Protein AF-A0A255YUU4-F1 (afdb_monomer_lite)

Secondary structure (DSSP, 8-state):
-HHHHHHHSS---SS-THHHHHHHHHHHHHHHHSTT---EEEE-SSSTTT-EEEE--HHHHHHH-----EEEEEEEE-SSS-EEEEEEEEE--EETTEE-------

Organism: NCBI:txid2022802

Radius of gyration: 18.78 Å; chains: 1; bounding box: 31×42×44 Å

Structure (mmCIF, N/CA/C/O backbone):
data_AF-A0A255YUU4-F1
#
_entry.id   AF-A0A255YUU4-F1
#
loop_
_atom_site.group_PDB
_atom_site.id
_atom_site.type_symbol
_atom_site.label_atom_id
_atom_site.label_alt_id
_atom_site.label_comp_id
_atom_site.label_asym_id
_atom_site.label_entity_id
_atom_site.label_seq_id
_atom_site.pdbx_PDB_ins_code
_atom_site.Cartn_x
_atom_site.Cartn_y
_atom_site.Cartn_z
_atom_site.occupancy
_atom_site.B_iso_or_equiv
_atom_site.auth_seq_id
_atom_site.auth_comp_id
_atom_site.auth_asym_id
_atom_site.auth_atom_id
_atom_site.pdbx_PDB_model_num
ATOM 1 N N . MET A 1 1 ? -9.327 -24.819 11.286 1.00 33.28 1 MET A N 1
ATOM 2 C CA . MET A 1 1 ? -9.830 -23.442 11.075 1.00 33.28 1 MET A CA 1
ATOM 3 C C . MET A 1 1 ? -8.688 -22.472 10.780 1.00 33.28 1 MET A C 1
ATOM 5 O O . MET A 1 1 ? -8.649 -21.930 9.692 1.00 33.28 1 MET A O 1
ATOM 9 N N . ILE A 1 2 ? -7.696 -22.348 11.666 1.00 36.97 2 ILE A N 1
ATOM 10 C CA . ILE A 1 2 ? -6.538 -21.437 11.532 1.00 36.97 2 ILE A CA 1
ATOM 11 C C . ILE A 1 2 ? -5.451 -21.929 10.545 1.00 36.97 2 ILE A C 1
ATOM 13 O O . ILE A 1 2 ? -4.904 -21.136 9.787 1.00 36.97 2 ILE A O 1
ATOM 17 N N . GLN A 1 3 ? -5.205 -23.241 10.440 1.00 38.66 3 GLN A N 1
ATOM 18 C CA . GLN A 1 3 ? -4.257 -23.823 9.461 1.00 38.66 3 GLN A CA 1
ATOM 19 C C . GLN A 1 3 ? -4.674 -23.670 7.981 1.00 38.66 3 GLN A C 1
ATOM 21 O O . GLN A 1 3 ? -3.873 -23.892 7.081 1.00 38.66 3 GLN A O 1
ATOM 26 N N . PHE A 1 4 ? -5.924 -23.289 7.726 1.00 40.47 4 PHE A N 1
ATOM 27 C CA . PHE A 1 4 ? -6.540 -23.166 6.402 1.00 40.47 4 PHE A CA 1
ATOM 28 C C . PHE A 1 4 ? -6.439 -21.726 5.858 1.00 40.47 4 PHE A C 1
ATOM 30 O O . PHE A 1 4 ? -6.046 -21.525 4.715 1.00 40.47 4 PHE A O 1
ATOM 37 N N . LEU A 1 5 ? -6.643 -20.721 6.719 1.00 42.47 5 LEU A N 1
ATOM 38 C CA . LEU A 1 5 ? -6.381 -19.294 6.438 1.00 42.47 5 LEU A CA 1
ATOM 39 C C . LEU A 1 5 ? -4.896 -19.047 6.107 1.00 42.47 5 LEU A C 1
ATOM 41 O O . LEU A 1 5 ? -4.537 -18.238 5.259 1.00 42.47 5 LEU A O 1
ATOM 45 N N . SER A 1 6 ? -4.044 -19.844 6.754 1.00 41.81 6 SER A N 1
ATOM 46 C CA . SER A 1 6 ? -2.589 -19.912 6.625 1.00 41.81 6 SER A CA 1
ATOM 47 C C . SER A 1 6 ? -2.072 -20.373 5.252 1.00 41.81 6 SER A C 1
ATOM 49 O O . SER A 1 6 ? -0.877 -20.234 4.996 1.00 41.81 6 SER A O 1
ATOM 51 N N . LYS A 1 7 ? -2.919 -20.924 4.375 1.00 47.81 7 LYS A N 1
ATOM 52 C CA . LYS A 1 7 ? -2.559 -21.255 2.984 1.00 47.81 7 LYS A CA 1
ATOM 53 C C . LYS A 1 7 ? -3.025 -20.173 1.997 1.00 47.81 7 LYS A C 1
ATOM 55 O O . LYS A 1 7 ? -2.428 -20.029 0.940 1.00 47.81 7 LYS A O 1
ATOM 60 N N . GLU A 1 8 ? -4.028 -19.381 2.384 1.00 41.78 8 GLU A N 1
ATOM 61 C CA . GLU A 1 8 ? -4.950 -18.682 1.477 1.00 41.78 8 GLU A CA 1
ATOM 62 C C . GLU A 1 8 ? -4.855 -17.153 1.450 1.00 41.78 8 GLU A C 1
ATOM 64 O O . GLU A 1 8 ? -5.398 -16.520 0.553 1.00 41.78 8 GLU A O 1
ATOM 69 N N . PHE A 1 9 ? -4.076 -16.517 2.327 1.00 50.66 9 PHE A N 1
ATOM 70 C CA . PHE A 1 9 ? -3.655 -15.116 2.084 1.00 50.66 9 PHE A CA 1
ATOM 71 C C . PHE A 1 9 ? -2.422 -15.026 1.210 1.00 50.66 9 PHE A C 1
ATOM 73 O O . PHE A 1 9 ? -1.735 -14.003 1.147 1.00 50.66 9 PHE A O 1
ATOM 80 N N . SER A 1 10 ? -2.230 -16.133 0.484 1.00 48.12 10 SER A N 1
ATOM 81 C CA . SER A 1 10 ? -1.180 -16.403 -0.458 1.00 48.12 10 SER A CA 1
ATOM 82 C C . SER A 1 10 ? -1.652 -16.496 -1.897 1.00 48.12 10 SER A C 1
ATOM 84 O O . SER A 1 10 ? -2.431 -17.380 -2.206 1.00 48.12 10 SER A O 1
ATOM 86 N N . THR A 1 11 ? -1.182 -15.589 -2.762 1.00 50.81 11 THR A N 1
ATOM 87 C CA . THR A 1 11 ? -1.649 -15.355 -4.155 1.00 50.81 11 THR A CA 1
ATOM 88 C C . THR A 1 11 ? -1.446 -16.578 -5.080 1.00 50.81 11 THR A C 1
ATOM 90 O O . THR A 1 11 ? -0.542 -17.370 -4.836 1.00 50.81 11 THR A O 1
ATOM 93 N N . GLU A 1 12 ? -2.263 -16.836 -6.122 1.00 45.34 12 GLU A N 1
ATOM 94 C CA . GLU A 1 12 ? -2.496 -16.033 -7.348 1.00 45.34 12 GLU A CA 1
ATOM 95 C C . GLU A 1 12 ? -3.980 -15.718 -7.662 1.00 45.34 12 GLU A C 1
ATOM 97 O O . GLU A 1 12 ? -4.848 -16.588 -7.615 1.00 45.34 12 GLU A O 1
ATOM 102 N N . ALA A 1 13 ? -4.260 -14.493 -8.128 1.00 46.06 13 ALA A N 1
ATOM 103 C CA . ALA A 1 13 ? -5.524 -14.110 -8.768 1.00 46.06 13 ALA A CA 1
ATOM 104 C C . ALA A 1 13 ? -5.632 -14.701 -10.192 1.00 46.06 13 ALA A C 1
ATOM 106 O O . ALA A 1 13 ? -5.643 -13.984 -11.191 1.00 46.06 13 ALA A O 1
ATOM 107 N N . ARG A 1 14 ? -5.697 -16.033 -10.286 1.00 46.25 14 ARG A N 1
ATOM 108 C CA . ARG A 1 14 ? -6.054 -16.781 -11.499 1.00 46.25 14 ARG A CA 1
ATOM 109 C C . ARG A 1 14 ? -7.305 -17.628 -11.235 1.00 46.25 14 ARG A C 1
ATOM 111 O O . ARG A 1 14 ? -7.255 -18.849 -11.259 1.00 46.25 14 ARG A O 1
ATOM 118 N N . GLY A 1 15 ? -8.435 -16.966 -10.979 1.00 48.62 15 GLY A N 1
ATOM 119 C CA . GLY A 1 15 ? -9.756 -17.565 -11.220 1.00 48.62 15 GLY A CA 1
ATOM 120 C C . GLY A 1 15 ? -10.607 -18.047 -10.035 1.00 48.62 15 GLY A C 1
ATOM 121 O O . GLY A 1 15 ? -11.690 -18.552 -10.311 1.00 48.62 15 GLY A O 1
ATOM 122 N N . ASP A 1 16 ? -10.225 -17.870 -8.760 1.00 52.56 16 ASP A N 1
ATOM 123 C CA . ASP A 1 16 ? -11.107 -18.232 -7.625 1.00 52.56 16 ASP A CA 1
ATOM 124 C C . ASP A 1 16 ? -11.344 -17.069 -6.639 1.00 52.56 16 ASP A C 1
ATOM 126 O O . ASP A 1 16 ? -10.440 -16.597 -5.950 1.00 52.56 16 ASP A O 1
ATOM 130 N N . SER A 1 17 ? -12.590 -16.586 -6.579 1.00 54.22 17 SER A N 1
ATOM 131 C CA . SER A 1 17 ? -13.025 -15.420 -5.789 1.00 54.22 17 SER A CA 1
ATOM 132 C C . SER A 1 17 ? -13.274 -15.724 -4.308 1.00 54.22 17 SER A C 1
ATOM 134 O O . SER A 1 17 ? -13.503 -14.806 -3.514 1.00 54.22 17 SER A O 1
ATOM 136 N N . LYS A 1 18 ? -13.250 -17.000 -3.906 1.00 51.78 18 LYS A N 1
ATOM 137 C CA . LYS A 1 18 ? -13.490 -17.407 -2.513 1.00 51.78 18 LYS A CA 1
ATOM 138 C C . LYS A 1 18 ? -12.341 -17.012 -1.584 1.00 51.78 18 LYS A C 1
ATOM 140 O O . LYS A 1 18 ? -12.602 -16.688 -0.431 1.00 51.78 18 LYS A O 1
ATOM 145 N N . HIS A 1 19 ? -11.109 -16.961 -2.086 1.00 54.28 19 HIS A N 1
ATOM 146 C CA . HIS A 1 19 ? -9.907 -16.677 -1.293 1.00 54.28 19 HIS A CA 1
ATOM 147 C C . HIS A 1 19 ? -9.849 -15.228 -0.784 1.00 54.28 19 HIS A C 1
ATOM 149 O O . HIS A 1 19 ? -9.513 -14.990 0.374 1.00 54.28 19 HIS A O 1
ATOM 155 N N . TYR A 1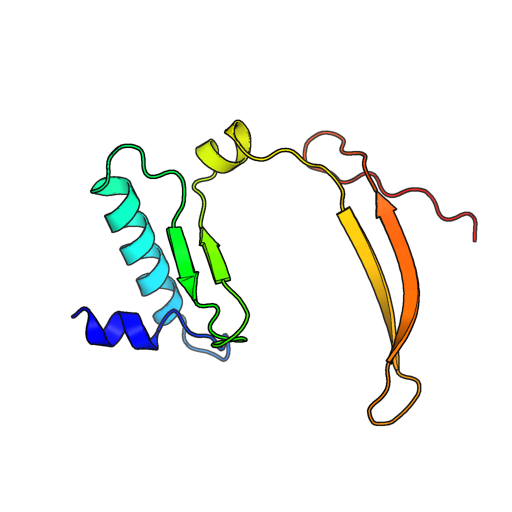 20 ? -10.319 -14.265 -1.586 1.00 56.81 20 TYR A N 1
ATOM 156 C CA . TYR A 1 20 ? -10.429 -12.856 -1.179 1.00 56.81 20 TYR A CA 1
ATOM 157 C C . TYR A 1 20 ? -11.385 -12.660 0.010 1.00 56.81 20 TYR A C 1
ATOM 159 O O . TYR A 1 20 ? -11.103 -11.902 0.935 1.00 56.81 20 TYR A O 1
ATOM 167 N N . LYS A 1 21 ? -12.496 -13.411 0.038 1.00 59.50 21 LYS A N 1
ATOM 168 C CA . LYS A 1 21 ? -13.507 -13.327 1.107 1.00 59.50 21 LYS A CA 1
ATOM 169 C C . LYS A 1 21 ? -12.953 -13.742 2.465 1.00 59.50 21 LYS A C 1
ATOM 171 O O . LYS A 1 21 ? -13.396 -13.231 3.490 1.00 59.50 21 LYS A O 1
ATOM 176 N N . ILE A 1 22 ? -11.980 -14.651 2.470 1.00 66.62 22 ILE A N 1
ATOM 177 C CA . ILE A 1 22 ? -11.350 -15.110 3.697 1.00 66.62 22 ILE A CA 1
ATOM 178 C C . ILE A 1 22 ? -10.466 -13.982 4.279 1.00 66.62 22 ILE A C 1
ATOM 180 O O . ILE A 1 22 ? -10.489 -13.776 5.492 1.00 66.62 22 ILE A O 1
ATOM 184 N N . THR A 1 23 ? -9.754 -13.201 3.445 1.00 65.75 23 THR A N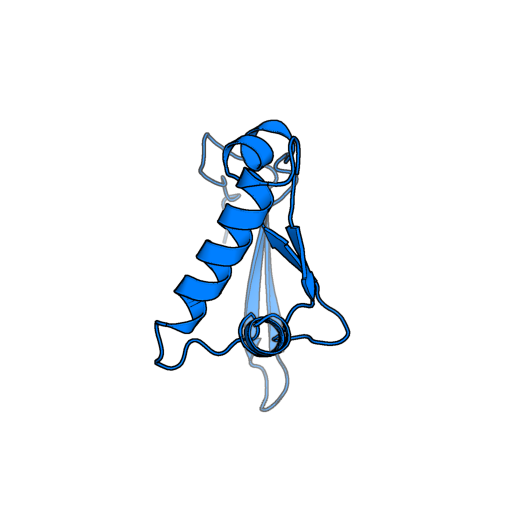 1
ATOM 185 C CA . THR A 1 23 ? -8.838 -12.141 3.929 1.00 65.75 23 THR A CA 1
ATOM 186 C C . THR A 1 23 ? -9.647 -11.045 4.561 1.00 65.75 23 THR A C 1
ATOM 188 O O . THR A 1 23 ? -9.378 -10.653 5.687 1.00 65.75 23 THR A O 1
ATOM 191 N N . THR A 1 24 ? -10.706 -10.636 3.867 1.00 67.25 24 THR A N 1
ATOM 192 C CA . THR A 1 24 ? -11.655 -9.648 4.359 1.00 67.25 24 THR A CA 1
ATOM 193 C C . THR A 1 24 ? -12.296 -10.088 5.674 1.00 67.25 24 THR A C 1
ATOM 195 O O . THR A 1 24 ? -12.336 -9.300 6.610 1.00 67.25 24 THR A O 1
ATOM 198 N N . ALA A 1 25 ? -12.741 -11.344 5.794 1.00 73.38 25 ALA A N 1
ATOM 199 C CA . ALA A 1 25 ? -13.349 -11.837 7.031 1.00 73.38 25 ALA A CA 1
ATOM 200 C C . ALA A 1 25 ? -12.364 -11.837 8.213 1.00 73.38 25 ALA A C 1
ATOM 202 O O . ALA A 1 25 ? -12.735 -11.450 9.318 1.00 73.38 25 ALA A O 1
ATOM 203 N N . PHE A 1 26 ? -11.110 -12.237 7.983 1.00 78.75 26 PHE A N 1
ATOM 204 C CA . PHE A 1 26 ? -10.073 -12.195 9.014 1.00 78.75 26 PHE A CA 1
ATOM 205 C C . PHE A 1 26 ? -9.710 -10.759 9.402 1.00 78.75 26 PHE A C 1
ATOM 207 O O . PHE A 1 26 ? -9.635 -10.447 10.586 1.00 78.75 26 PHE A O 1
ATOM 214 N N . THR A 1 27 ? -9.523 -9.884 8.415 1.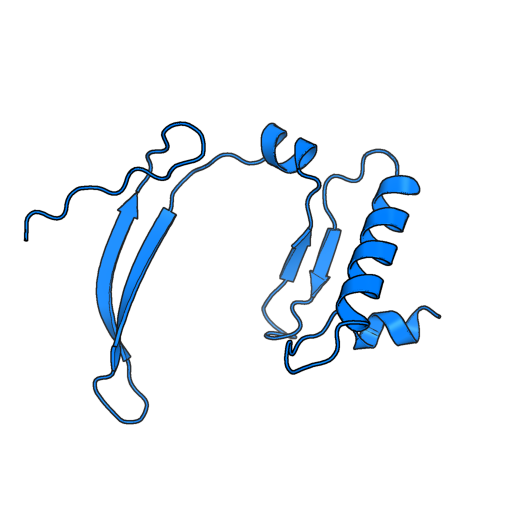00 78.69 27 THR A N 1
ATOM 215 C CA . THR A 1 27 ? -9.243 -8.463 8.627 1.00 78.69 27 THR A CA 1
ATOM 216 C C . THR A 1 27 ? -10.338 -7.803 9.457 1.00 78.69 27 THR A C 1
ATOM 218 O O . THR A 1 27 ? -10.027 -7.153 10.450 1.00 78.69 27 THR A O 1
ATOM 221 N N . ASN A 1 28 ? -11.606 -8.027 9.104 1.00 80.56 28 ASN A N 1
ATOM 222 C CA . ASN A 1 28 ? -12.738 -7.488 9.852 1.00 80.56 28 ASN A CA 1
ATOM 223 C C . ASN A 1 28 ? -12.772 -8.045 11.276 1.00 80.56 28 ASN A C 1
ATOM 225 O O . ASN A 1 28 ? -12.821 -7.269 12.217 1.00 80.56 28 ASN A O 1
ATOM 229 N N . TYR A 1 29 ? -12.629 -9.365 11.452 1.00 85.69 29 TYR A N 1
ATOM 230 C CA . TYR A 1 29 ? -12.578 -9.968 12.787 1.00 85.69 29 TYR A CA 1
ATOM 231 C C . TYR A 1 29 ? -11.489 -9.344 13.666 1.00 85.69 29 TYR A C 1
ATOM 233 O O . TYR A 1 29 ? -11.729 -9.066 14.838 1.00 85.69 29 TYR A O 1
ATOM 241 N N . VAL A 1 30 ? -10.292 -9.118 13.118 1.00 86.06 30 VAL A N 1
ATOM 242 C CA . VAL A 1 30 ? -9.191 -8.503 13.865 1.00 86.06 30 VAL A CA 1
ATOM 243 C C . VAL A 1 30 ? -9.537 -7.075 14.282 1.00 86.06 30 VAL A C 1
ATOM 245 O O . VAL A 1 30 ? -9.361 -6.758 15.454 1.00 86.06 30 VAL A O 1
ATOM 248 N N . PHE A 1 31 ? -10.055 -6.243 13.377 1.00 86.31 31 PHE A N 1
ATOM 249 C CA . PHE A 1 31 ? -10.424 -4.862 13.711 1.00 86.31 31 PHE A CA 1
ATOM 250 C C . PHE A 1 31 ? -11.664 -4.758 14.613 1.00 86.31 31 PHE A C 1
ATOM 252 O O . PHE A 1 31 ? -11.755 -3.819 15.396 1.00 86.31 31 PHE A O 1
ATOM 259 N N . ASP A 1 32 ? -12.569 -5.737 14.563 1.00 85.88 32 ASP A N 1
ATOM 260 C CA . ASP A 1 32 ? -13.742 -5.808 15.442 1.00 85.88 32 ASP A CA 1
ATOM 261 C C . ASP A 1 32 ? -13.386 -6.319 16.850 1.00 85.88 32 ASP A C 1
ATOM 263 O O . ASP A 1 32 ? -14.056 -5.984 17.825 1.00 85.88 32 ASP A O 1
ATOM 267 N N . THR A 1 33 ? -12.350 -7.159 16.970 1.00 89.25 33 THR A N 1
ATOM 268 C CA . THR A 1 33 ? -11.989 -7.829 18.235 1.00 89.25 33 THR A CA 1
ATOM 269 C C . THR A 1 33 ? -10.859 -7.124 18.977 1.00 89.25 33 THR A C 1
ATOM 271 O O . THR A 1 33 ? -10.821 -7.140 20.207 1.00 89.25 33 THR A O 1
ATOM 274 N N . ILE A 1 34 ? -9.901 -6.549 18.249 1.00 87.44 34 ILE A N 1
ATOM 275 C CA . ILE A 1 34 ? -8.744 -5.871 18.828 1.00 87.44 34 ILE A CA 1
ATOM 276 C C . ILE A 1 34 ? -9.003 -4.373 18.780 1.00 87.44 34 ILE A C 1
ATOM 278 O O . ILE A 1 34 ? -8.806 -3.715 17.757 1.00 87.44 34 ILE A O 1
ATOM 282 N N . GLU A 1 35 ? -9.428 -3.840 19.920 1.00 81.38 35 GLU A N 1
ATOM 283 C CA . GLU A 1 35 ? -9.616 -2.407 20.093 1.00 81.38 35 GLU A CA 1
ATOM 284 C C . GLU A 1 35 ? -8.300 -1.669 19.786 1.00 81.38 35 GLU A C 1
ATOM 286 O O . GLU A 1 35 ? -7.230 -2.069 20.244 1.00 81.38 35 GLU A O 1
ATOM 291 N N . GLN A 1 36 ? -8.378 -0.595 18.992 1.00 83.44 36 GLN A N 1
ATOM 292 C CA . GLN A 1 36 ? -7.234 0.249 18.602 1.00 83.44 36 GLN A CA 1
ATOM 293 C C . GLN A 1 36 ? -6.167 -0.428 17.718 1.00 83.44 36 GLN A C 1
ATOM 295 O O . GLN A 1 36 ? -5.050 0.080 17.606 1.00 83.44 36 GLN A O 1
ATOM 300 N N . ALA A 1 37 ? -6.476 -1.544 17.052 1.00 87.25 37 ALA A N 1
ATOM 301 C CA . ALA A 1 37 ? -5.579 -2.078 16.031 1.00 87.25 37 ALA A CA 1
ATOM 302 C C . ALA A 1 37 ? -5.473 -1.112 14.835 1.00 87.25 37 ALA A C 1
ATOM 304 O O . ALA A 1 37 ? -6.437 -0.895 14.105 1.00 87.25 37 ALA A O 1
ATOM 305 N N . ASP A 1 38 ? -4.277 -0.563 14.615 1.00 87.75 38 ASP A N 1
ATOM 306 C CA . ASP A 1 38 ? -4.009 0.348 13.498 1.00 87.75 38 ASP A CA 1
ATOM 307 C C . ASP A 1 38 ? -3.825 -0.389 12.170 1.00 87.75 38 ASP A C 1
ATOM 309 O O . ASP A 1 38 ? -4.288 0.059 11.124 1.00 87.75 38 ASP A O 1
ATOM 313 N N . ALA A 1 39 ? -3.113 -1.515 12.204 1.00 86.38 39 ALA A N 1
ATOM 314 C CA . ALA A 1 39 ? -2.702 -2.240 11.014 1.00 86.38 39 ALA A CA 1
ATOM 315 C C . ALA A 1 39 ? -2.577 -3.740 11.278 1.00 86.38 39 ALA A C 1
ATOM 317 O O . ALA A 1 39 ? -2.279 -4.176 12.389 1.00 86.38 39 ALA A O 1
ATOM 318 N N . ILE A 1 40 ? -2.700 -4.524 10.212 1.00 87.44 40 ILE A N 1
ATOM 319 C CA . ILE A 1 40 ? -2.358 -5.946 10.197 1.00 87.44 40 ILE A CA 1
ATOM 320 C C . ILE A 1 40 ? -1.142 -6.124 9.297 1.00 87.44 40 ILE A C 1
ATOM 322 O O . ILE A 1 40 ? -1.164 -5.734 8.128 1.00 87.44 40 ILE A O 1
ATOM 326 N N . ILE A 1 41 ? -0.097 -6.748 9.836 1.00 85.00 41 ILE A N 1
ATOM 327 C CA . ILE A 1 41 ? 1.103 -7.127 9.089 1.00 85.00 41 ILE A CA 1
ATOM 328 C C . ILE A 1 41 ? 1.071 -8.635 8.887 1.00 85.00 41 ILE A C 1
ATOM 330 O O . ILE A 1 41 ? 0.906 -9.391 9.844 1.00 85.00 41 ILE A O 1
ATOM 334 N N . TYR A 1 42 ? 1.255 -9.085 7.651 1.00 76.94 42 TYR A N 1
ATOM 335 C CA . TYR A 1 42 ? 1.368 -10.509 7.348 1.00 76.94 42 TYR A CA 1
ATOM 336 C C . TYR A 1 42 ? 2.425 -10.768 6.272 1.00 76.94 42 TYR A C 1
ATOM 338 O O . TYR A 1 42 ? 2.734 -9.876 5.477 1.00 76.94 42 TYR A O 1
ATOM 346 N N . PRO A 1 43 ? 3.020 -11.974 6.236 1.00 72.31 43 PRO A N 1
ATOM 347 C CA . PRO A 1 43 ? 4.021 -12.316 5.236 1.00 72.31 43 PRO A CA 1
ATOM 348 C C . PRO A 1 43 ? 3.470 -12.151 3.821 1.00 72.31 43 PRO A C 1
ATOM 350 O O . PRO A 1 43 ? 2.367 -12.607 3.513 1.00 72.31 43 PRO A O 1
ATOM 353 N N . SER A 1 44 ? 4.258 -11.529 2.948 1.00 68.94 44 SER A N 1
ATOM 354 C CA . SER A 1 44 ? 3.964 -11.516 1.524 1.00 68.94 44 SER A CA 1
ATOM 355 C C . SER A 1 44 ? 4.081 -12.925 0.989 1.00 68.94 44 SER A C 1
ATOM 357 O O . SER A 1 44 ? 4.955 -13.711 1.343 1.00 68.94 44 SER A O 1
ATOM 359 N N . THR A 1 45 ? 3.194 -13.239 0.079 1.00 67.81 45 THR A N 1
ATOM 360 C CA . THR A 1 45 ? 2.988 -14.606 -0.354 1.00 67.81 45 THR A CA 1
ATOM 361 C C . THR A 1 45 ? 3.492 -14.879 -1.752 1.00 67.81 45 THR A C 1
ATOM 363 O O . THR A 1 45 ? 3.844 -16.015 -2.068 1.00 67.81 45 THR A O 1
ATOM 366 N N . VAL A 1 46 ? 3.657 -13.800 -2.515 1.00 64.69 46 VAL A N 1
ATOM 367 C CA . VAL A 1 46 ? 4.505 -13.719 -3.702 1.00 64.69 46 VAL A CA 1
ATOM 368 C C . VAL A 1 46 ? 5.982 -13.777 -3.304 1.00 64.69 46 VAL A C 1
ATOM 370 O O . VAL A 1 46 ? 6.781 -14.413 -3.983 1.00 64.69 46 VAL A O 1
ATOM 373 N N . ASN A 1 47 ? 6.356 -13.152 -2.181 1.00 62.03 47 ASN A N 1
ATOM 374 C CA . ASN A 1 47 ? 7.747 -13.067 -1.737 1.00 62.03 47 ASN A CA 1
ATOM 375 C C . ASN A 1 47 ? 7.914 -13.547 -0.288 1.00 62.03 47 ASN A C 1
ATOM 377 O O . ASN A 1 47 ? 8.238 -12.773 0.615 1.00 62.03 47 ASN A O 1
ATOM 381 N N . LYS A 1 48 ? 7.700 -14.857 -0.097 1.00 58.59 48 LYS A N 1
ATOM 382 C CA . LYS A 1 48 ? 7.585 -15.557 1.201 1.00 58.59 48 LYS A CA 1
ATOM 383 C C . LYS A 1 48 ? 8.745 -15.363 2.181 1.00 58.59 48 LYS A C 1
ATOM 385 O O . LYS A 1 48 ? 8.587 -15.671 3.355 1.00 58.59 48 LYS A O 1
ATOM 390 N N . LEU A 1 49 ? 9.901 -14.890 1.715 1.00 60.19 49 LEU A N 1
ATOM 391 C CA . LEU A 1 49 ? 11.111 -14.738 2.530 1.00 60.19 49 LEU A CA 1
ATOM 392 C C . LEU A 1 49 ? 11.589 -13.285 2.673 1.00 60.19 49 LEU A C 1
ATOM 394 O O . LEU A 1 49 ? 12.522 -13.046 3.434 1.00 60.19 49 LEU A O 1
ATOM 398 N N . LYS A 1 50 ? 11.016 -12.322 1.933 1.00 61.72 50 LYS A N 1
ATOM 399 C CA . LYS A 1 50 ? 11.538 -10.939 1.885 1.00 61.72 50 LYS A CA 1
ATOM 400 C C . LYS A 1 50 ? 10.479 -9.836 1.832 1.00 61.72 50 LYS A C 1
ATOM 402 O O . LYS A 1 50 ? 10.852 -8.669 1.792 1.00 61.72 50 LYS A O 1
ATOM 407 N N . GLY A 1 51 ? 9.190 -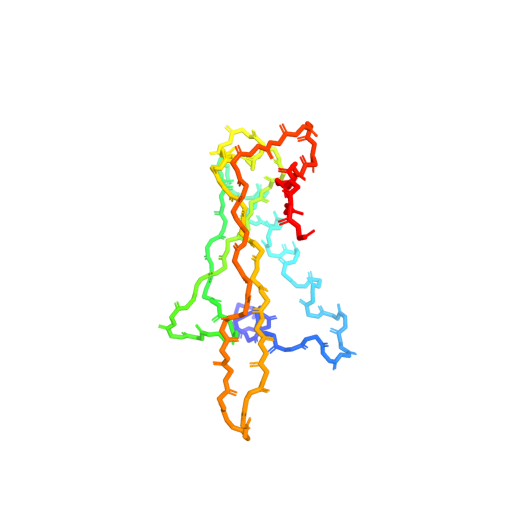10.169 1.807 1.00 63.56 51 GLY A N 1
ATOM 408 C CA . GLY A 1 51 ? 8.118 -9.175 1.750 1.00 63.56 51 GLY A CA 1
ATOM 409 C C . GLY A 1 51 ? 7.114 -9.338 2.881 1.00 63.56 51 GLY A C 1
ATOM 410 O O . GLY A 1 51 ? 6.809 -10.457 3.286 1.00 63.56 51 GLY A O 1
ATOM 411 N N . PHE A 1 52 ? 6.550 -8.221 3.325 1.00 74.50 52 PHE A N 1
ATOM 412 C CA . PHE A 1 52 ? 5.359 -8.169 4.169 1.00 74.50 52 PHE A CA 1
ATOM 413 C C . PHE A 1 52 ? 4.291 -7.352 3.452 1.00 74.50 52 PHE A C 1
ATOM 415 O O . PHE A 1 52 ? 4.613 -6.424 2.709 1.00 74.50 52 PHE A O 1
ATOM 422 N N . ASN A 1 53 ? 3.034 -7.698 3.688 1.00 75.12 53 ASN A N 1
ATOM 423 C CA . ASN A 1 53 ? 1.895 -6.887 3.301 1.00 75.12 53 ASN A CA 1
ATOM 424 C C . ASN A 1 53 ? 1.347 -6.184 4.545 1.00 75.12 53 ASN A C 1
ATOM 426 O O . ASN A 1 53 ? 1.337 -6.756 5.639 1.00 75.12 53 ASN A O 1
ATOM 430 N N . PHE A 1 54 ? 0.863 -4.962 4.344 1.00 81.12 54 PHE A N 1
ATOM 431 C CA . PHE A 1 54 ? 0.196 -4.158 5.359 1.00 81.12 54 PHE A CA 1
ATOM 432 C C . PHE A 1 54 ? -1.264 -3.978 4.960 1.00 81.12 54 PHE A C 1
ATOM 434 O O . PHE A 1 54 ? -1.564 -3.699 3.799 1.00 81.12 54 PHE A O 1
ATOM 441 N N . VAL A 1 55 ? -2.167 -4.136 5.920 1.00 84.81 55 VAL A N 1
ATOM 442 C CA . VAL A 1 55 ? -3.580 -3.777 5.776 1.00 84.81 55 VAL A CA 1
ATOM 443 C C . VAL A 1 55 ? -3.902 -2.733 6.827 1.00 84.81 55 VAL A C 1
ATOM 445 O O . VAL A 1 55 ? -3.681 -2.965 8.013 1.00 84.81 55 VAL A O 1
ATOM 448 N N . LEU A 1 56 ? -4.411 -1.594 6.369 1.00 82.44 56 LEU A N 1
ATOM 449 C CA . LEU A 1 56 ? -4.785 -0.439 7.177 1.00 82.44 56 LEU A CA 1
ATOM 450 C C . LEU A 1 56 ? -6.253 -0.110 6.873 1.00 82.44 56 LEU A C 1
ATOM 452 O O . LEU A 1 56 ? -6.619 -0.077 5.693 1.00 82.44 56 LEU A O 1
ATOM 456 N N . PRO A 1 57 ? -7.099 0.146 7.882 1.00 83.06 57 PRO A N 1
ATOM 457 C CA . PRO A 1 57 ? -8.399 0.756 7.654 1.00 83.06 57 PRO A CA 1
ATOM 458 C C . PRO A 1 57 ? -8.230 2.152 7.031 1.00 83.06 57 PRO A C 1
ATOM 460 O O . PRO A 1 57 ? -7.277 2.847 7.394 1.00 83.06 57 PRO A O 1
ATOM 463 N N . PRO A 1 58 ? -9.153 2.611 6.161 1.00 81.06 58 PRO A N 1
ATOM 464 C CA . PRO A 1 58 ? -9.042 3.924 5.519 1.00 81.06 58 PRO A CA 1
ATOM 465 C C . PRO A 1 58 ? -8.834 5.070 6.516 1.00 81.06 58 PRO A C 1
ATOM 467 O O . PRO A 1 58 ? -7.894 5.837 6.375 1.00 81.06 58 PRO A O 1
ATOM 470 N N . TYR A 1 59 ? -9.605 5.100 7.607 1.00 83.12 59 TYR A N 1
ATOM 471 C CA . TYR A 1 59 ? -9.487 6.153 8.621 1.00 83.12 59 TYR A CA 1
ATOM 472 C C . TYR A 1 59 ? -8.121 6.180 9.329 1.00 83.12 59 TYR A C 1
ATOM 474 O O . TYR A 1 59 ? -7.665 7.249 9.723 1.00 83.12 59 TYR A O 1
ATOM 482 N N . ILE A 1 60 ? -7.449 5.031 9.489 1.00 86.50 60 ILE A N 1
ATOM 483 C CA . ILE A 1 60 ? -6.081 4.986 10.025 1.00 86.50 60 ILE A CA 1
ATOM 484 C C . ILE A 1 60 ? -5.087 5.462 8.971 1.00 86.50 60 ILE A C 1
ATOM 486 O O . ILE A 1 60 ? -4.165 6.206 9.303 1.00 86.50 60 ILE A O 1
ATOM 490 N N . ALA A 1 61 ? -5.262 5.037 7.716 1.00 85.88 61 ALA A N 1
ATOM 491 C CA . ALA A 1 61 ? -4.410 5.469 6.617 1.00 85.88 61 ALA A CA 1
ATOM 492 C C . ALA A 1 61 ? -4.438 6.998 6.479 1.00 85.88 61 ALA A C 1
ATOM 494 O O . ALA A 1 61 ? -3.380 7.619 6.494 1.00 85.88 61 ALA A O 1
ATOM 495 N N . ASP A 1 62 ? -5.628 7.597 6.481 1.00 83.81 62 ASP A N 1
ATOM 496 C CA . ASP A 1 62 ? -5.824 9.045 6.352 1.00 83.81 62 ASP A CA 1
ATOM 497 C C . ASP A 1 62 ? -5.244 9.832 7.540 1.00 83.81 62 ASP A C 1
ATOM 499 O O . ASP A 1 62 ? -4.787 10.962 7.384 1.00 83.81 62 ASP A O 1
ATOM 503 N N . GLN A 1 63 ? -5.252 9.247 8.743 1.00 88.06 63 GLN A N 1
ATOM 504 C CA . GLN A 1 63 ? -4.737 9.900 9.951 1.00 88.06 63 GLN A CA 1
ATOM 505 C C . GLN A 1 63 ? -3.226 9.750 10.140 1.00 88.06 63 GLN A C 1
ATOM 507 O O . GLN A 1 63 ? -2.597 10.633 10.724 1.00 88.06 63 GLN A O 1
ATOM 512 N N . LYS A 1 64 ? -2.654 8.606 9.748 1.00 87.69 64 LYS A N 1
ATOM 513 C CA . LYS A 1 64 ? -1.294 8.210 10.154 1.00 87.69 64 LYS A CA 1
ATOM 514 C C . LYS A 1 64 ? -0.308 8.106 9.002 1.00 87.69 64 LYS A C 1
ATOM 516 O O . LYS A 1 64 ? 0.896 8.115 9.257 1.00 87.69 64 LYS A O 1
ATOM 521 N N . LEU A 1 65 ? -0.776 7.986 7.762 1.00 87.00 65 LEU A N 1
ATOM 522 C CA . LEU A 1 65 ? 0.108 8.002 6.606 1.00 87.00 65 LEU A CA 1
ATOM 523 C C . LEU A 1 65 ? 0.245 9.417 6.066 1.00 87.00 65 LEU A C 1
ATOM 525 O O . LEU A 1 65 ? -0.721 10.158 5.922 1.00 87.00 65 LEU A O 1
ATOM 529 N N . GLN A 1 66 ? 1.477 9.759 5.716 1.00 87.75 66 GLN A N 1
ATOM 530 C CA . GLN A 1 66 ? 1.788 10.977 4.999 1.00 87.75 66 GLN A CA 1
ATOM 531 C C . GLN A 1 66 ? 2.303 10.602 3.617 1.00 87.75 66 GLN A C 1
ATOM 533 O O . GLN A 1 66 ? 3.177 9.742 3.473 1.00 87.75 66 GLN A O 1
ATOM 538 N N . PHE A 1 67 ? 1.787 11.276 2.595 1.00 87.19 67 PHE A N 1
ATOM 539 C CA . PHE A 1 67 ? 2.395 11.223 1.279 1.00 87.19 67 PHE A CA 1
ATOM 540 C C . PHE A 1 67 ? 3.787 11.868 1.330 1.00 87.19 67 PHE A C 1
ATOM 542 O O . PHE A 1 67 ? 3.917 13.042 1.672 1.00 87.19 67 PHE A O 1
ATOM 549 N N . ILE A 1 68 ? 4.823 11.095 0.999 1.00 90.75 68 ILE A N 1
ATOM 550 C CA . ILE A 1 68 ? 6.209 11.583 0.926 1.00 90.75 68 ILE A CA 1
ATOM 551 C C . ILE A 1 68 ? 6.627 11.770 -0.529 1.00 90.75 68 ILE A C 1
ATOM 553 O O . ILE A 1 68 ? 7.090 12.840 -0.911 1.00 90.75 68 ILE A O 1
ATOM 557 N N . ALA A 1 69 ? 6.460 10.722 -1.335 1.00 92.00 69 ALA A N 1
ATOM 558 C CA . ALA A 1 69 ? 6.786 10.735 -2.750 1.00 92.00 69 ALA A CA 1
ATOM 559 C C . ALA A 1 69 ? 6.047 9.617 -3.494 1.00 92.00 69 ALA A C 1
ATOM 561 O O . ALA A 1 69 ? 5.703 8.579 -2.921 1.00 92.00 69 ALA A O 1
ATOM 562 N N . ALA A 1 70 ? 5.883 9.803 -4.798 1.00 92.00 70 ALA A N 1
ATOM 563 C CA . ALA A 1 70 ? 5.462 8.789 -5.745 1.00 92.00 70 ALA A CA 1
ATOM 564 C C . ALA A 1 70 ? 6.477 8.684 -6.878 1.00 92.00 70 ALA A C 1
ATOM 566 O O . ALA A 1 70 ? 6.954 9.689 -7.396 1.00 92.00 70 ALA A O 1
ATOM 567 N N . ASN A 1 71 ? 6.763 7.452 -7.293 1.00 92.50 71 ASN A N 1
ATOM 568 C CA . ASN A 1 71 ? 7.750 7.166 -8.323 1.00 92.50 71 ASN A CA 1
ATOM 569 C C . ASN A 1 71 ? 7.118 6.416 -9.494 1.00 92.50 71 ASN A C 1
ATOM 571 O O . ASN A 1 71 ? 6.521 5.354 -9.312 1.00 92.50 71 ASN A O 1
ATOM 575 N N . ARG A 1 72 ? 7.301 6.941 -10.707 1.00 90.19 72 ARG A N 1
ATOM 576 C CA . ARG A 1 72 ? 6.971 6.276 -11.968 1.00 90.19 72 ARG A CA 1
ATOM 577 C C . ARG A 1 72 ? 8.258 5.841 -12.654 1.00 90.19 72 ARG A C 1
ATOM 579 O O . ARG A 1 72 ? 9.124 6.659 -12.943 1.00 90.19 72 ARG A O 1
ATOM 586 N N . ARG A 1 73 ? 8.364 4.545 -12.947 1.00 91.44 73 ARG A N 1
ATOM 587 C CA . ARG A 1 73 ? 9.524 3.949 -13.621 1.00 91.44 73 ARG A CA 1
ATOM 588 C C . ARG A 1 73 ? 9.094 3.291 -14.920 1.00 91.44 73 ARG A C 1
ATOM 590 O O . ARG A 1 73 ? 8.141 2.511 -14.923 1.00 91.44 73 ARG A O 1
ATOM 597 N N . LYS A 1 74 ? 9.810 3.564 -16.010 1.00 89.94 74 LYS A N 1
ATOM 598 C CA . LYS A 1 74 ? 9.651 2.847 -17.279 1.00 89.94 74 LYS A CA 1
ATOM 599 C C . LYS A 1 74 ? 10.854 1.947 -17.484 1.00 89.94 74 LYS A 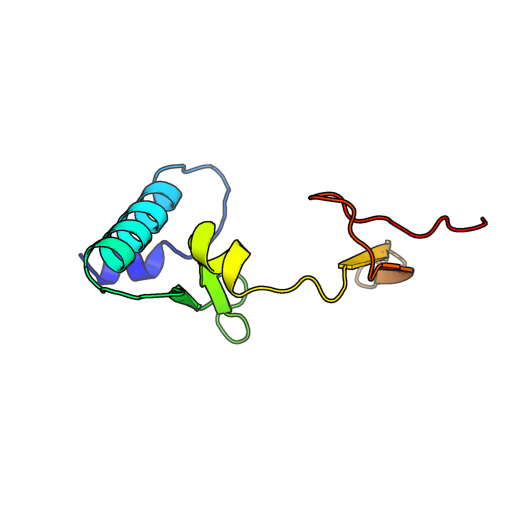C 1
ATOM 601 O O . LYS A 1 74 ? 11.982 2.424 -17.549 1.00 89.94 74 LYS A O 1
ATOM 606 N N . MET A 1 75 ? 10.598 0.654 -17.625 1.00 93.50 75 MET A N 1
ATOM 607 C CA . MET A 1 75 ? 11.620 -0.348 -17.908 1.00 93.50 75 MET A CA 1
ATOM 608 C C . MET A 1 75 ? 11.471 -0.809 -19.356 1.00 93.50 75 MET A C 1
ATOM 610 O O . MET A 1 75 ? 10.376 -1.192 -19.768 1.00 93.50 75 MET A O 1
ATOM 614 N N . SER A 1 76 ? 12.562 -0.810 -20.117 1.00 91.94 76 SER A N 1
ATOM 615 C CA . SER A 1 76 ? 12.592 -1.364 -21.471 1.00 91.94 76 SER A CA 1
ATOM 616 C C . SER A 1 76 ? 13.391 -2.658 -21.492 1.00 91.94 76 SER A C 1
ATOM 618 O O . SER A 1 76 ? 14.465 -2.766 -20.898 1.00 91.94 76 SER A O 1
ATOM 620 N N . ARG A 1 77 ? 12.858 -3.668 -22.179 1.00 91.25 77 ARG A N 1
ATOM 621 C CA . ARG A 1 77 ? 13.541 -4.949 -22.357 1.00 91.25 77 ARG A CA 1
ATOM 622 C C . ARG A 1 77 ? 14.639 -4.788 -23.404 1.00 91.25 77 ARG A C 1
ATOM 624 O O . ARG A 1 77 ? 14.344 -4.433 -24.539 1.00 91.25 77 ARG A O 1
ATOM 631 N N . ILE A 1 78 ? 15.880 -5.087 -23.033 1.00 91.75 78 ILE A N 1
ATOM 632 C CA . ILE A 1 78 ? 17.042 -4.989 -23.937 1.00 91.75 78 ILE A CA 1
ATOM 633 C C . ILE A 1 78 ? 17.579 -6.355 -24.367 1.00 91.75 78 ILE A C 1
ATOM 635 O O . ILE A 1 78 ? 18.381 -6.445 -25.288 1.00 91.75 78 ILE A O 1
ATOM 639 N N . SER A 1 79 ? 17.155 -7.438 -23.710 1.00 88.12 79 SER A N 1
ATOM 640 C CA . SER A 1 79 ? 17.513 -8.807 -24.101 1.00 88.12 79 SER A CA 1
ATOM 641 C C . SER A 1 79 ? 16.539 -9.829 -23.509 1.00 88.12 79 SER A C 1
ATOM 643 O O . SER A 1 79 ? 15.551 -9.476 -22.860 1.00 88.12 79 SER A O 1
ATOM 645 N N . THR A 1 80 ? 16.819 -11.119 -23.706 1.00 86.06 80 THR A N 1
ATOM 646 C CA . THR A 1 80 ? 15.985 -12.223 -23.218 1.00 86.06 80 THR A CA 1
ATOM 647 C C . THR A 1 80 ? 15.723 -12.150 -21.713 1.00 86.06 80 THR A C 1
ATOM 649 O O . THR A 1 80 ? 14.594 -12.406 -21.299 1.00 86.06 80 THR A O 1
ATOM 652 N N . THR A 1 81 ? 16.707 -11.738 -20.910 1.00 85.69 81 THR A N 1
ATOM 653 C CA . THR A 1 81 ? 16.604 -11.702 -19.439 1.00 85.69 81 THR A CA 1
ATOM 654 C C . THR A 1 81 ? 16.834 -10.324 -18.826 1.00 85.69 81 THR A C 1
ATOM 656 O O . THR A 1 81 ? 16.607 -10.169 -17.630 1.00 85.69 81 THR A O 1
ATOM 659 N N . ASN A 1 82 ? 17.265 -9.325 -19.605 1.00 81.38 82 ASN A N 1
ATOM 660 C CA . ASN A 1 82 ? 17.651 -8.022 -19.059 1.00 81.38 82 ASN A CA 1
ATOM 661 C C . ASN A 1 82 ? 16.661 -6.914 -19.425 1.00 81.38 82 ASN A C 1
ATOM 663 O O . ASN A 1 82 ? 16.223 -6.786 -20.575 1.00 81.38 82 ASN A O 1
ATOM 667 N N . TYR A 1 83 ? 16.393 -6.077 -18.429 1.00 93.06 83 TYR A N 1
ATOM 668 C CA . TYR A 1 83 ? 15.621 -4.847 -18.522 1.00 93.06 83 TYR A CA 1
ATOM 669 C C . TYR A 1 83 ? 16.504 -3.691 -18.061 1.00 93.06 83 TYR A C 1
ATOM 671 O O . TYR A 1 83 ? 17.305 -3.858 -17.143 1.00 93.06 83 TYR A O 1
ATOM 679 N N . VAL A 1 84 ? 16.344 -2.530 -18.684 1.00 91.75 84 VAL A N 1
ATOM 680 C CA . VAL A 1 84 ? 16.997 -1.286 -18.272 1.00 91.75 84 VAL A CA 1
ATOM 681 C C . VAL A 1 84 ? 15.935 -0.244 -17.946 1.00 91.75 84 VAL A C 1
ATOM 683 O O . VAL A 1 84 ? 14.905 -0.176 -18.621 1.00 91.75 84 VAL A O 1
ATOM 686 N N . GLU A 1 85 ? 16.173 0.548 -16.905 1.00 92.50 85 GLU A N 1
ATOM 687 C CA . GLU A 1 85 ? 15.345 1.713 -16.600 1.00 92.50 85 GLU A CA 1
ATOM 688 C C . GLU A 1 85 ? 15.595 2.780 -17.670 1.00 92.50 85 GLU A C 1
ATOM 690 O O . GLU A 1 85 ? 16.725 3.206 -17.890 1.00 92.50 85 GLU A O 1
ATOM 695 N N . THR A 1 86 ? 14.542 3.157 -18.389 1.00 90.50 86 THR A N 1
ATOM 696 C CA . THR A 1 86 ? 14.587 4.173 -19.451 1.00 90.50 86 THR A CA 1
ATOM 697 C C . THR A 1 86 ? 13.976 5.498 -19.022 1.00 90.50 86 THR A C 1
ATOM 699 O O . THR A 1 86 ? 14.152 6.498 -19.705 1.00 90.50 86 THR A O 1
ATOM 702 N N . GLU A 1 87 ? 13.224 5.504 -17.923 1.00 90.94 87 GLU A N 1
ATOM 703 C CA . GLU A 1 87 ? 12.583 6.699 -17.387 1.00 90.94 87 GLU A CA 1
ATOM 704 C C . GLU A 1 87 ? 12.381 6.523 -15.884 1.00 90.94 87 GLU A C 1
ATOM 706 O O . GLU A 1 87 ? 11.892 5.477 -15.443 1.00 90.94 87 GLU A O 1
ATOM 711 N N . PHE A 1 88 ? 12.710 7.562 -15.126 1.00 91.31 88 PHE A N 1
ATOM 712 C CA . PHE A 1 88 ? 12.428 7.681 -13.705 1.00 91.31 88 PHE A CA 1
ATOM 713 C C . PHE A 1 88 ? 11.833 9.069 -13.469 1.00 91.31 88 PHE A C 1
ATOM 715 O O . PHE A 1 88 ? 12.494 10.074 -13.725 1.00 91.31 88 PHE A O 1
ATOM 722 N N . ILE A 1 89 ? 10.578 9.118 -13.025 1.00 92.00 89 ILE A N 1
ATOM 723 C CA . ILE A 1 89 ? 9.914 10.347 -12.590 1.00 92.00 89 ILE A CA 1
ATOM 724 C C . ILE A 1 89 ? 9.555 10.191 -11.120 1.00 92.00 89 ILE A C 1
ATOM 726 O O . ILE A 1 89 ? 8.838 9.258 -10.760 1.00 92.00 89 ILE A O 1
ATOM 730 N N . GLU A 1 90 ? 9.989 11.140 -10.304 1.00 93.56 90 GLU A N 1
ATOM 731 C CA . GLU A 1 90 ? 9.546 11.293 -8.923 1.00 93.56 90 GLU A CA 1
ATOM 732 C C . GLU A 1 90 ? 8.610 12.501 -8.816 1.00 93.56 90 GLU A C 1
ATOM 734 O O . GLU A 1 90 ? 8.830 13.533 -9.451 1.00 93.56 90 GLU A O 1
ATOM 739 N N . SER A 1 91 ? 7.557 12.373 -8.017 1.00 92.56 91 SER A N 1
ATOM 740 C CA . SER A 1 91 ? 6.724 13.489 -7.582 1.00 92.56 91 SER A CA 1
ATOM 741 C C . SER A 1 91 ? 6.622 13.497 -6.066 1.00 92.56 91 SER A C 1
ATOM 743 O O . SER A 1 91 ? 6.384 12.463 -5.448 1.00 92.56 91 SER A O 1
ATOM 745 N N . VAL A 1 92 ? 6.751 14.684 -5.481 1.00 92.94 92 VAL A N 1
ATOM 746 C CA . VAL A 1 92 ? 6.511 14.955 -4.056 1.00 92.94 92 VAL A CA 1
ATOM 747 C C . VAL A 1 92 ? 5.236 15.783 -3.844 1.00 92.94 92 VAL A C 1
ATOM 749 O O . VAL A 1 92 ? 4.984 16.268 -2.745 1.00 92.94 92 VAL A O 1
ATOM 752 N N . SER A 1 93 ? 4.425 15.959 -4.894 1.00 90.12 93 SER A N 1
ATOM 753 C CA . SER A 1 93 ? 3.264 16.852 -4.898 1.00 90.12 93 SER A CA 1
ATOM 754 C C . SER A 1 93 ? 1.959 16.094 -5.124 1.00 90.12 93 SER A C 1
ATOM 756 O O . SER A 1 93 ? 1.845 15.267 -6.030 1.00 90.12 93 SER A O 1
ATOM 758 N N . VAL A 1 94 ? 0.955 16.430 -4.314 1.00 89.75 94 VAL A N 1
ATOM 759 C CA . VAL A 1 94 ? -0.415 15.914 -4.401 1.00 89.75 94 VAL A CA 1
ATOM 760 C C . VAL A 1 94 ? -1.415 17.067 -4.337 1.00 89.75 94 VAL A C 1
ATOM 762 O O . VAL A 1 94 ? -1.241 18.003 -3.557 1.00 89.75 94 VAL A O 1
ATOM 765 N N . GLU A 1 95 ? -2.459 16.993 -5.157 1.00 89.31 95 GLU A N 1
ATOM 766 C CA . GLU A 1 95 ? -3.613 17.894 -5.145 1.00 89.31 95 GLU A CA 1
ATOM 767 C C . GLU A 1 95 ? -4.869 17.063 -4.870 1.00 89.31 95 GLU A C 1
ATOM 769 O O . GLU A 1 95 ? -5.351 16.326 -5.733 1.00 89.31 95 GLU A O 1
ATOM 774 N N . GLY A 1 96 ? -5.375 17.135 -3.635 1.00 86.38 96 GLY A N 1
ATOM 775 C CA . GLY A 1 96 ? -6.381 16.184 -3.159 1.00 86.38 96 GLY A CA 1
ATOM 776 C C . GLY A 1 96 ? -5.845 14.751 -3.234 1.00 86.38 96 GLY A C 1
ATOM 777 O O . GLY A 1 96 ? -4.751 14.478 -2.744 1.00 86.38 96 GLY A O 1
ATOM 778 N N . ASP A 1 97 ? -6.581 13.870 -3.911 1.00 83.38 97 ASP A N 1
ATOM 779 C CA . ASP A 1 97 ? -6.215 12.457 -4.096 1.00 83.38 97 ASP A CA 1
ATOM 780 C C . ASP A 1 97 ? -5.393 12.199 -5.377 1.00 83.38 97 ASP A C 1
ATOM 782 O O . ASP A 1 97 ? -5.214 11.053 -5.801 1.00 83.38 97 ASP A O 1
ATOM 786 N N . ILE A 1 98 ? -4.913 13.257 -6.043 1.00 88.62 98 ILE A N 1
ATOM 787 C CA . ILE A 1 98 ? -4.226 13.170 -7.336 1.00 88.62 98 ILE A CA 1
ATOM 788 C C . ILE A 1 98 ? -2.742 13.501 -7.168 1.00 88.62 98 ILE A C 1
ATOM 790 O O . ILE A 1 98 ? -2.376 14.586 -6.723 1.00 88.62 98 ILE A O 1
ATOM 794 N N . ILE A 1 99 ? -1.869 12.580 -7.590 1.00 90.56 99 ILE A N 1
ATOM 795 C CA . ILE A 1 99 ? -0.427 12.841 -7.701 1.00 90.56 99 ILE A CA 1
ATOM 796 C C . ILE A 1 99 ? -0.187 13.798 -8.870 1.00 90.56 99 ILE A C 1
ATOM 798 O O . ILE A 1 99 ? -0.526 13.488 -10.017 1.00 90.56 99 ILE A O 1
ATOM 802 N N . VAL A 1 100 ? 0.453 14.931 -8.591 1.00 92.88 100 VAL A N 1
ATOM 803 C CA . VAL A 1 100 ? 0.837 15.912 -9.608 1.00 92.88 100 VAL A CA 1
ATOM 804 C C . VAL A 1 100 ? 2.199 15.524 -10.160 1.00 92.88 100 VAL A C 1
ATOM 806 O O . VAL A 1 100 ? 3.228 15.703 -9.510 1.00 92.88 100 VAL A O 1
ATOM 809 N N . TRP A 1 101 ? 2.225 14.947 -11.357 1.00 91.50 101 TRP A N 1
ATOM 810 C CA . TRP A 1 101 ? 3.478 14.559 -12.001 1.00 91.50 101 TRP A CA 1
ATOM 811 C C . TRP A 1 101 ? 4.164 15.776 -12.631 1.00 91.50 101 TRP A C 1
ATOM 813 O O . TRP A 1 101 ? 3.490 16.555 -13.311 1.00 91.50 101 TRP A O 1
ATOM 823 N N . PRO A 1 102 ? 5.488 15.943 -12.464 1.00 87.12 102 PRO A N 1
ATOM 824 C CA . PRO A 1 102 ? 6.208 16.991 -13.170 1.00 87.12 102 PRO A CA 1
ATOM 825 C C . PRO A 1 102 ? 6.075 16.780 -14.684 1.00 87.12 102 PRO A C 1
ATOM 827 O O . PRO A 1 102 ? 6.157 15.655 -15.187 1.00 87.12 102 PRO A O 1
ATOM 830 N N . LEU A 1 103 ? 5.847 17.872 -15.415 1.00 76.56 103 LEU A N 1
ATOM 831 C CA . LEU A 1 103 ? 5.864 17.852 -16.872 1.00 76.56 103 LEU A CA 1
ATOM 832 C C . LEU A 1 103 ? 7.299 17.559 -17.317 1.00 76.56 103 LEU A C 1
ATOM 834 O O . LEU A 1 103 ? 8.192 18.388 -17.144 1.00 76.56 103 LEU A O 1
ATOM 838 N N . ASN A 1 104 ? 7.525 16.379 -17.889 1.00 60.22 104 ASN A N 1
ATOM 839 C CA . ASN A 1 104 ? 8.756 16.128 -18.621 1.00 60.22 104 ASN A CA 1
ATOM 840 C C . ASN A 1 104 ? 8.749 17.055 -19.843 1.00 60.22 104 ASN A C 1
ATOM 842 O O . ASN A 1 104 ? 7.945 16.860 -20.753 1.00 60.22 104 ASN A O 1
ATOM 846 N N . ASN A 1 105 ? 9.637 18.051 -19.864 1.00 46.66 105 ASN A N 1
ATOM 847 C CA . ASN A 1 105 ? 10.041 18.700 -21.108 1.00 46.66 105 ASN A CA 1
ATOM 848 C C . ASN A 1 105 ? 10.784 17.639 -21.936 1.00 46.66 105 ASN A C 1
ATOM 850 O O . ASN A 1 105 ? 11.982 17.435 -21.739 1.00 46.66 105 ASN A O 1
ATOM 854 N N . ILE A 1 106 ? 10.042 16.903 -22.765 1.0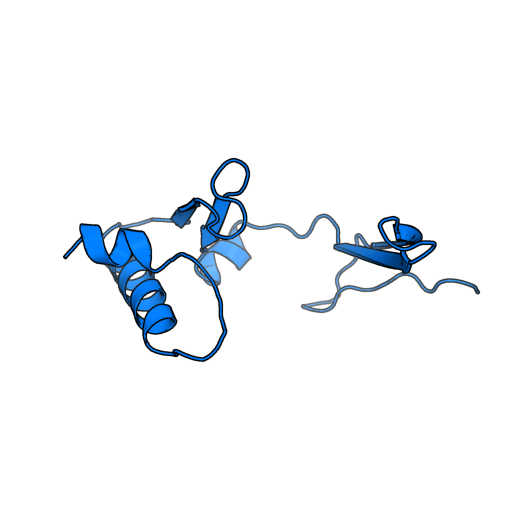0 46.22 106 ILE A N 1
ATOM 855 C CA . ILE A 1 106 ? 10.591 16.070 -23.842 1.00 46.22 106 ILE A CA 1
ATOM 856 C C . ILE A 1 106 ? 10.779 16.965 -25.061 1.00 46.22 106 ILE A C 1
ATOM 858 O O . ILE A 1 106 ? 9.806 17.675 -25.403 1.00 46.22 106 ILE A O 1
#

Sequence (106 aa):
MIQFLSKEFSTEARGDSKHYKITTAFTNYVFDTIEQADAIIYPSTVNKLKGFNFVLPPYIADQKLQFIAANRRKMSRISTTNYVETEFIESVSVEGDIIVWPLNNI

pLDDT: mean 75.5, std 17.41, range [33.28, 93.56]

Foldseek 3Di:
DVVVLVVQVADDPPDDPVSVVSVVVVVVCCPVPDDPDAWDWDAHRVCNPPDIDIDGDPVSCVVPDDQQKDKDWDWDDPDPPDIDTPDIWMFRDDDVPDTDTDDPPD